Protein AF-T0YJE6-F1 (afdb_monomer)

Solvent-accessible surface area (backbone atoms only — not comparable to full-atom values): 9190 Å² total; per-residue (Å²): 141,79,88,79,73,77,83,80,77,50,71,66,57,52,53,40,33,78,71,70,39,91,59,40,66,59,56,50,54,49,51,52,56,49,45,72,75,40,76,58,50,69,58,50,51,54,51,50,56,50,51,56,50,51,50,51,46,49,50,37,31,74,70,68,75,38,64,67,67,56,52,51,52,54,53,50,36,48,52,50,22,53,49,34,47,60,76,59,80,58,88,83,74,76,80,50,72,64,56,36,70,64,53,69,37,72,61,41,56,50,49,53,52,50,44,48,51,53,25,57,51,41,45,50,43,30,71,78,69,66,42,69,61,67,60,36,52,52,33,47,52,51,39,52,48,54,52,44,57,47,21,51,49,49,32,51,52,39,65,77,70,108

Structure (mmCIF, N/CA/C/O backbone):
data_AF-T0YJE6-F1
#
_entry.id   AF-T0YJE6-F1
#
loop_
_atom_site.group_PDB
_atom_site.id
_atom_site.type_symbol
_atom_site.label_atom_id
_atom_site.label_alt_id
_atom_site.label_comp_id
_atom_site.label_asym_id
_atom_site.label_entity_id
_atom_site.label_seq_id
_atom_site.pdbx_PDB_ins_code
_atom_site.Cartn_x
_atom_site.Cartn_y
_atom_site.Cartn_z
_atom_site.occupancy
_atom_site.B_iso_or_equiv
_atom_site.auth_seq_id
_atom_site.auth_comp_id
_atom_site.auth_asym_id
_atom_site.auth_atom_id
_atom_site.pdbx_PDB_model_num
ATOM 1 N N . GLU A 1 1 ? 36.852 -16.907 17.527 1.00 34.94 1 GLU A N 1
ATOM 2 C CA . GLU A 1 1 ? 36.392 -15.507 17.660 1.00 34.94 1 GLU A CA 1
ATOM 3 C C . GLU A 1 1 ? 36.261 -14.865 16.283 1.00 34.94 1 GLU A C 1
ATOM 5 O O . GLU A 1 1 ? 37.261 -14.604 15.630 1.00 34.94 1 GLU A O 1
ATOM 10 N N . GLY A 1 2 ? 35.036 -14.691 15.783 1.00 38.62 2 GLY A N 1
ATOM 11 C CA . GLY A 1 2 ? 34.778 -14.052 14.488 1.00 38.62 2 GLY A CA 1
ATOM 12 C C . GLY A 1 2 ? 34.107 -12.705 14.709 1.00 38.62 2 GLY A C 1
ATOM 13 O O . GLY A 1 2 ? 32.955 -12.665 15.130 1.00 38.62 2 GLY A O 1
ATOM 14 N N . GLN A 1 3 ? 34.832 -11.613 14.467 1.00 34.16 3 GLN A N 1
ATOM 15 C CA . GLN A 1 3 ? 34.379 -10.236 14.680 1.00 34.16 3 GLN A CA 1
ATOM 16 C C . GLN A 1 3 ? 33.056 -9.944 13.945 1.00 34.16 3 GLN A C 1
ATOM 18 O O . GLN A 1 3 ? 33.027 -9.628 12.754 1.00 34.16 3 GLN A O 1
ATOM 23 N N . HIS A 1 4 ? 31.949 -10.000 14.688 1.00 39.56 4 HIS A N 1
ATOM 24 C CA . HIS A 1 4 ? 30.649 -9.447 14.318 1.00 39.56 4 HIS A CA 1
ATOM 25 C C . HIS A 1 4 ? 30.706 -7.914 14.386 1.00 39.56 4 HIS A C 1
ATOM 27 O O . HIS A 1 4 ? 30.152 -7.274 15.278 1.00 39.56 4 HIS A O 1
ATOM 33 N N . GLY A 1 5 ? 31.396 -7.300 13.426 1.00 39.38 5 GLY A N 1
ATOM 34 C CA . GLY A 1 5 ? 31.315 -5.861 13.207 1.00 39.38 5 GLY A CA 1
ATOM 35 C C . GLY A 1 5 ? 29.933 -5.508 12.668 1.00 39.38 5 GLY A C 1
ATOM 36 O O . GLY A 1 5 ? 29.726 -5.510 11.456 1.00 39.38 5 GLY A O 1
ATOM 37 N N . SER A 1 6 ? 28.973 -5.243 13.558 1.00 44.31 6 SER A N 1
ATOM 38 C CA . SER A 1 6 ? 27.691 -4.640 13.190 1.00 44.31 6 SER A CA 1
ATOM 39 C C . SER A 1 6 ? 27.974 -3.311 12.485 1.00 44.31 6 SER A C 1
ATOM 41 O O . SER A 1 6 ? 28.403 -2.332 13.094 1.00 44.31 6 SER A O 1
ATOM 43 N N . ILE A 1 7 ? 27.818 -3.284 11.161 1.00 53.31 7 ILE A N 1
ATOM 44 C CA . ILE A 1 7 ? 27.987 -2.062 10.378 1.00 53.31 7 ILE A CA 1
ATOM 45 C C . ILE A 1 7 ? 26.775 -1.180 10.690 1.00 53.31 7 ILE A C 1
ATOM 47 O O . ILE A 1 7 ? 25.743 -1.265 10.028 1.00 53.31 7 ILE A O 1
ATOM 51 N N . LYS A 1 8 ? 26.878 -0.376 11.751 1.00 52.72 8 LYS A N 1
ATOM 52 C CA . LYS A 1 8 ? 25.865 0.609 12.132 1.00 52.72 8 LYS A CA 1
ATOM 53 C C . LYS A 1 8 ? 25.964 1.786 11.169 1.00 52.72 8 LYS A C 1
ATOM 55 O O . LYS A 1 8 ? 26.861 2.613 11.283 1.00 52.72 8 LYS A O 1
ATOM 60 N N . ILE A 1 9 ? 25.066 1.831 10.191 1.00 58.53 9 ILE A N 1
ATOM 61 C CA . ILE A 1 9 ? 24.882 3.010 9.343 1.00 58.53 9 ILE A CA 1
ATOM 62 C C . ILE A 1 9 ? 23.970 3.960 10.117 1.00 58.53 9 ILE A C 1
ATOM 64 O O . ILE A 1 9 ? 22.844 3.595 10.453 1.00 58.53 9 ILE A O 1
ATOM 68 N N . GLY A 1 10 ? 24.456 5.160 10.431 1.00 64.12 10 GLY A N 1
ATOM 69 C CA . GLY A 1 10 ? 23.641 6.174 11.098 1.00 64.12 10 GLY A CA 1
ATOM 70 C C . GLY A 1 10 ? 22.525 6.686 10.182 1.00 64.12 10 GLY A C 1
ATOM 71 O O . GLY A 1 10 ? 22.728 6.834 8.975 1.00 64.12 10 GLY A O 1
ATOM 72 N N . LEU A 1 11 ? 21.359 7.015 10.750 1.00 59.34 11 LEU A N 1
ATOM 73 C CA . LEU A 1 11 ? 20.206 7.558 10.012 1.00 59.34 11 LEU A CA 1
ATOM 74 C C . LEU A 1 11 ? 20.603 8.770 9.141 1.00 59.34 11 LEU A C 1
ATOM 76 O O . LEU A 1 11 ? 20.225 8.862 7.976 1.00 59.34 11 LEU A O 1
ATOM 80 N N . PHE A 1 12 ? 21.456 9.651 9.675 1.00 62.28 12 PHE A N 1
ATOM 81 C CA . PHE A 1 12 ? 22.002 10.813 8.966 1.00 62.28 12 PHE A CA 1
ATOM 82 C C . PHE A 1 12 ? 22.901 10.446 7.775 1.00 62.28 12 PHE A C 1
ATOM 84 O O . PHE A 1 12 ? 22.835 11.100 6.734 1.00 62.28 12 PHE A O 1
ATOM 91 N N . GLU A 1 13 ? 23.712 9.389 7.878 1.00 61.22 13 GLU A N 1
ATOM 92 C CA . GLU A 1 13 ? 24.534 8.912 6.757 1.00 61.22 13 GLU A CA 1
ATOM 93 C C . GLU A 1 13 ? 23.669 8.312 5.641 1.00 61.22 13 GLU A C 1
ATOM 95 O O . GLU A 1 13 ? 23.967 8.505 4.460 1.00 61.22 13 GLU A O 1
ATOM 100 N N . TYR A 1 14 ? 22.572 7.639 6.002 1.00 58.78 14 TYR A N 1
ATOM 101 C CA . TYR A 1 14 ? 21.601 7.108 5.046 1.00 58.78 14 TYR A CA 1
ATOM 102 C C . TYR A 1 14 ? 20.811 8.223 4.341 1.00 58.78 14 TYR A C 1
ATOM 104 O O . TYR A 1 14 ? 20.649 8.194 3.121 1.00 58.78 14 TYR A O 1
ATOM 112 N N . ILE A 1 15 ? 20.397 9.263 5.070 1.00 63.59 15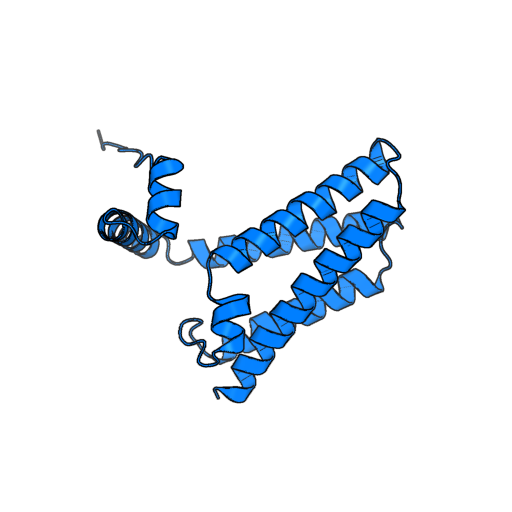 ILE A N 1
ATOM 113 C CA . ILE A 1 15 ? 19.736 10.447 4.494 1.00 63.59 15 ILE A CA 1
ATOM 114 C C . ILE A 1 15 ? 20.689 11.197 3.546 1.00 63.59 15 ILE A C 1
ATOM 116 O O . ILE A 1 15 ? 20.297 11.564 2.437 1.00 63.59 15 ILE A O 1
ATOM 120 N N . ASN A 1 16 ? 21.961 11.371 3.923 1.00 61.69 16 ASN A N 1
ATOM 121 C CA . ASN A 1 16 ? 22.974 11.988 3.057 1.00 61.69 16 ASN A CA 1
ATOM 122 C C . ASN A 1 16 ? 23.290 11.149 1.809 1.00 61.69 16 ASN A C 1
ATOM 124 O O . ASN A 1 16 ? 23.616 11.700 0.755 1.00 61.69 16 ASN A O 1
ATOM 128 N N . TYR A 1 17 ? 23.163 9.825 1.899 1.00 60.00 17 TYR A N 1
ATOM 129 C CA . TYR A 1 17 ? 23.228 8.937 0.743 1.00 60.00 17 TYR A CA 1
ATOM 130 C C . TYR A 1 17 ? 22.048 9.128 -0.212 1.00 60.00 17 TYR A C 1
ATOM 132 O O . TYR A 1 17 ? 22.265 9.259 -1.417 1.00 60.00 17 TYR A O 1
ATOM 140 N N . LEU A 1 18 ? 20.821 9.204 0.311 1.00 55.94 18 LEU A N 1
ATOM 141 C CA . LEU A 1 18 ? 19.622 9.451 -0.495 1.00 55.94 18 LEU A CA 1
ATOM 142 C C . LEU A 1 18 ? 19.676 10.799 -1.233 1.00 55.94 18 LEU A C 1
ATOM 144 O O . LEU A 1 18 ? 19.130 10.907 -2.328 1.00 55.94 18 LEU A O 1
ATOM 148 N N . LYS A 1 19 ? 20.378 11.795 -0.674 1.00 60.59 19 LYS A N 1
ATOM 149 C 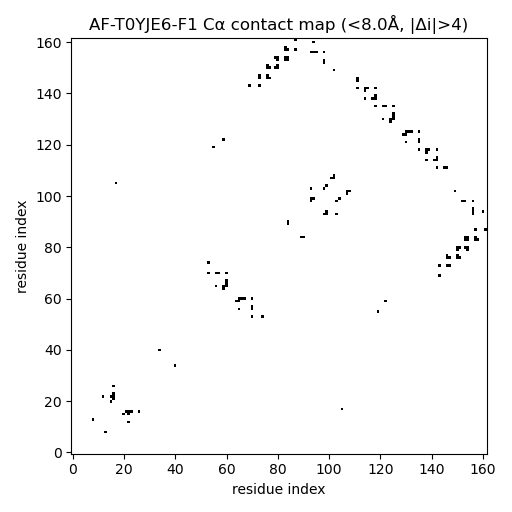CA . LYS A 1 19 ? 20.617 13.114 -1.287 1.00 60.59 19 LYS A CA 1
ATOM 150 C C . LYS A 1 19 ? 21.802 13.170 -2.270 1.00 60.59 19 LYS A C 1
ATOM 152 O O . LYS A 1 19 ? 22.091 14.238 -2.796 1.00 60.59 19 LYS A O 1
ATOM 157 N N . GLY A 1 20 ? 22.493 12.056 -2.534 1.00 54.09 20 GLY A N 1
ATOM 158 C CA . GLY A 1 20 ? 23.581 11.997 -3.525 1.00 54.09 20 GLY A CA 1
ATOM 159 C C . GLY A 1 20 ? 24.967 12.441 -3.029 1.00 54.09 20 GLY A C 1
ATOM 160 O O . GLY A 1 20 ? 25.845 12.720 -3.841 1.00 54.09 20 GLY A O 1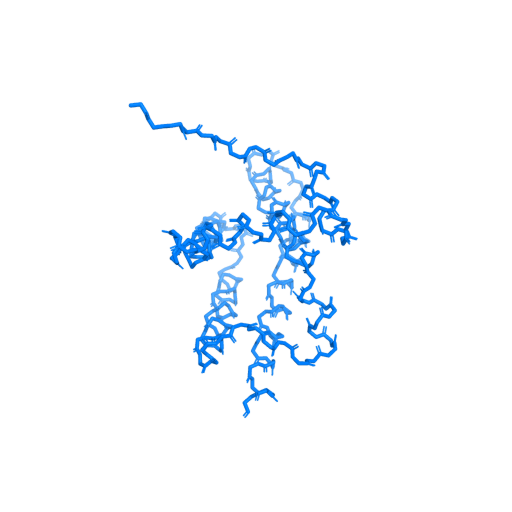
ATOM 161 N N . GLY A 1 21 ? 25.201 12.494 -1.712 1.00 55.88 21 GLY A N 1
ATOM 162 C CA . GLY A 1 21 ? 26.489 12.900 -1.131 1.00 55.88 21 GLY A CA 1
ATOM 163 C C . GLY A 1 21 ? 27.633 11.873 -1.272 1.00 55.88 21 GLY A C 1
ATOM 164 O O . GLY A 1 21 ? 27.427 10.696 -1.585 1.00 55.88 21 GLY A O 1
ATOM 165 N N . LYS A 1 22 ? 28.871 12.303 -0.963 1.00 51.22 22 LYS A N 1
ATOM 166 C CA . LYS A 1 22 ? 30.130 11.516 -1.060 1.00 51.22 22 LYS A CA 1
ATOM 167 C C . LYS A 1 22 ? 30.124 10.155 -0.318 1.00 51.22 22 LYS A C 1
ATOM 169 O O . LYS A 1 22 ? 30.911 9.281 -0.682 1.00 51.22 22 LYS A O 1
ATOM 174 N N . SER A 1 23 ? 29.211 9.912 0.634 1.00 51.53 23 SER A N 1
ATOM 175 C CA . SER A 1 23 ? 29.018 8.606 1.314 1.00 51.53 23 SER A CA 1
ATOM 176 C C . SER A 1 23 ? 28.419 7.496 0.432 1.00 51.53 23 SER A C 1
ATOM 178 O O . SER A 1 23 ? 28.400 6.327 0.827 1.00 51.53 23 SER A O 1
ATOM 180 N N . SER A 1 24 ? 27.989 7.822 -0.792 1.00 54.06 24 SER A N 1
ATOM 181 C CA . SER A 1 24 ? 27.340 6.893 -1.725 1.00 54.06 24 SER A CA 1
ATOM 182 C C . SER A 1 24 ? 28.164 5.657 -2.093 1.00 54.06 24 SER A C 1
ATOM 184 O O . SER A 1 24 ? 27.633 4.546 -2.136 1.00 54.06 24 SER A O 1
ATOM 186 N N . LYS A 1 25 ? 29.489 5.789 -2.236 1.00 56.62 25 LYS A N 1
ATOM 187 C CA . LYS A 1 25 ? 30.354 4.651 -2.596 1.00 56.62 25 LYS A CA 1
ATOM 188 C C . LYS A 1 25 ? 30.495 3.615 -1.470 1.00 56.62 25 LYS A C 1
ATOM 190 O O . LYS A 1 25 ? 30.639 2.425 -1.753 1.00 56.62 25 LYS A O 1
ATOM 195 N N . LYS A 1 26 ? 30.442 4.042 -0.200 1.00 61.50 26 LYS A N 1
ATOM 196 C CA . LYS A 1 26 ? 30.602 3.161 0.974 1.00 61.50 26 LYS A CA 1
ATOM 197 C C . LYS A 1 26 ? 29.336 2.330 1.202 1.00 61.50 26 LYS A C 1
ATOM 199 O O . LYS A 1 26 ? 29.420 1.109 1.311 1.00 61.50 26 LYS A O 1
ATOM 204 N N . ILE A 1 27 ? 28.169 2.975 1.149 1.00 61.62 27 ILE A N 1
ATOM 205 C CA . ILE A 1 27 ? 26.857 2.319 1.279 1.00 61.62 27 ILE A CA 1
ATOM 206 C C . ILE A 1 27 ? 26.572 1.407 0.076 1.00 61.62 27 ILE A C 1
ATOM 208 O O . ILE A 1 27 ? 26.094 0.290 0.264 1.00 61.62 27 ILE A O 1
ATOM 212 N N . ALA A 1 28 ? 26.970 1.795 -1.142 1.00 62.06 28 ALA A N 1
ATOM 213 C CA . ALA A 1 28 ? 26.864 0.929 -2.319 1.00 62.06 28 ALA A CA 1
ATOM 214 C C . ALA A 1 28 ? 27.719 -0.351 -2.204 1.00 62.06 28 ALA A C 1
ATOM 216 O O . ALA A 1 28 ? 27.239 -1.439 -2.526 1.00 62.06 28 ALA A O 1
ATOM 217 N N . LYS A 1 29 ? 28.960 -0.256 -1.692 1.00 66.88 29 LYS A N 1
ATOM 218 C CA . LYS A 1 29 ? 29.819 -1.431 -1.431 1.00 66.88 29 LYS A CA 1
ATOM 219 C C . LYS A 1 29 ? 29.263 -2.344 -0.336 1.00 66.88 29 LYS A C 1
ATOM 221 O O . LYS A 1 29 ? 29.422 -3.559 -0.422 1.00 66.88 29 LYS A O 1
ATOM 226 N N . ILE A 1 30 ? 28.625 -1.786 0.692 1.00 66.81 30 ILE A N 1
ATOM 227 C CA . ILE A 1 30 ? 27.974 -2.579 1.745 1.00 66.81 30 ILE A CA 1
ATOM 228 C C . ILE A 1 30 ? 26.745 -3.292 1.173 1.00 66.81 30 ILE A C 1
ATOM 230 O O . ILE A 1 30 ? 26.620 -4.504 1.325 1.00 66.81 30 ILE A O 1
ATOM 234 N N . LYS A 1 31 ? 25.891 -2.576 0.431 1.00 63.00 31 LYS A N 1
ATOM 235 C CA . LYS A 1 31 ? 24.697 -3.144 -0.208 1.00 63.00 31 LYS A CA 1
ATOM 236 C C . LYS A 1 31 ? 25.052 -4.269 -1.186 1.00 63.00 31 LYS A C 1
ATOM 238 O O . LYS A 1 31 ? 24.378 -5.294 -1.190 1.00 63.00 31 LYS A O 1
ATOM 243 N N . SER A 1 32 ? 26.139 -4.135 -1.954 1.00 64.06 32 SER A N 1
ATOM 244 C CA . SER A 1 32 ? 26.601 -5.200 -2.856 1.00 64.06 32 SER A CA 1
ATOM 245 C C . SER A 1 32 ? 27.172 -6.413 -2.112 1.00 64.06 32 SER A C 1
ATOM 247 O O . SER A 1 32 ? 26.901 -7.547 -2.504 1.00 64.06 32 SER A O 1
ATOM 249 N N . LYS A 1 33 ? 27.901 -6.208 -1.004 1.00 67.12 33 LYS A N 1
ATOM 250 C CA . LYS A 1 33 ? 28.364 -7.305 -0.134 1.00 67.12 33 LYS A CA 1
ATOM 251 C C . LYS A 1 33 ? 27.200 -8.062 0.512 1.00 67.12 33 LYS A C 1
ATOM 253 O O . LYS A 1 33 ? 27.241 -9.288 0.559 1.00 67.12 33 LYS A O 1
ATOM 258 N N . VAL A 1 34 ? 26.166 -7.356 0.972 1.00 63.72 34 VAL A N 1
ATOM 259 C CA . VAL A 1 34 ? 24.955 -7.964 1.552 1.00 63.72 34 VAL A CA 1
ATOM 260 C C . VAL A 1 34 ? 24.151 -8.703 0.482 1.00 63.72 34 VAL A C 1
ATOM 262 O O . VAL A 1 34 ? 23.804 -9.862 0.679 1.00 63.72 34 VAL A O 1
ATOM 265 N N . SER A 1 35 ? 23.947 -8.091 -0.688 1.00 61.44 35 SER A N 1
ATOM 266 C CA . SER A 1 35 ? 23.227 -8.714 -1.807 1.00 61.44 35 SER A CA 1
ATOM 267 C C . SER A 1 35 ? 23.887 -10.003 -2.307 1.00 61.44 35 SER A C 1
ATOM 269 O O . SER A 1 35 ? 23.179 -10.897 -2.756 1.00 61.44 35 SER A O 1
ATOM 271 N N . LYS A 1 36 ? 25.221 -10.123 -2.218 1.00 65.75 36 LYS A N 1
ATOM 272 C CA . LYS A 1 36 ? 25.940 -11.366 -2.545 1.00 65.75 36 LYS A CA 1
ATOM 273 C C . LYS A 1 36 ? 25.759 -12.468 -1.498 1.00 65.75 36 LYS A C 1
ATOM 275 O O . LYS A 1 36 ? 25.831 -13.637 -1.852 1.00 65.75 36 LYS A O 1
ATOM 280 N N . ARG A 1 37 ? 25.552 -12.114 -0.225 1.00 69.88 37 ARG A N 1
ATOM 281 C CA . ARG A 1 37 ? 25.339 -13.085 0.865 1.00 69.88 37 ARG A CA 1
ATOM 282 C C . ARG A 1 37 ? 23.882 -13.531 0.990 1.00 69.88 37 ARG A C 1
ATOM 284 O O . ARG A 1 37 ? 23.642 -14.657 1.397 1.00 69.88 37 ARG A O 1
ATOM 291 N N . ALA A 1 38 ? 22.932 -12.667 0.641 1.00 62.69 38 ALA A N 1
ATOM 292 C CA . ALA A 1 38 ? 21.500 -12.933 0.747 1.00 62.69 38 ALA A CA 1
ATOM 293 C C . ALA A 1 38 ? 20.779 -12.570 -0.567 1.00 62.69 38 ALA A C 1
ATOM 295 O O . ALA A 1 38 ? 20.113 -11.534 -0.637 1.00 62.69 38 ALA A O 1
ATOM 296 N N . PRO A 1 39 ? 20.890 -13.405 -1.619 1.00 65.62 39 PRO A N 1
ATOM 297 C CA . PRO A 1 39 ? 20.275 -13.129 -2.921 1.00 65.62 39 PRO A CA 1
ATOM 298 C C . PRO A 1 39 ? 18.739 -13.099 -2.858 1.00 65.62 39 PRO A C 1
ATOM 300 O O . PRO A 1 39 ? 18.099 -12.399 -3.639 1.00 65.62 39 PRO A O 1
ATOM 303 N N . TRP A 1 40 ? 18.147 -13.816 -1.899 1.00 71.69 40 TRP A N 1
ATOM 304 C CA . TRP A 1 40 ? 16.698 -13.895 -1.697 1.00 71.69 40 TRP A CA 1
ATOM 305 C C . TRP A 1 40 ? 16.134 -12.798 -0.791 1.00 71.69 40 TRP A C 1
ATOM 307 O O . TRP A 1 40 ? 14.924 -12.588 -0.794 1.00 71.69 40 TRP A O 1
ATOM 317 N N . GLY A 1 41 ? 16.986 -12.064 -0.065 1.00 72.00 41 GLY A N 1
ATOM 318 C CA . GLY A 1 41 ? 16.558 -11.056 0.913 1.00 72.00 41 GLY A CA 1
ATOM 319 C C . GLY A 1 41 ? 15.571 -10.031 0.341 1.00 72.00 41 GLY A C 1
ATOM 320 O O . GLY A 1 41 ? 14.478 -9.900 0.879 1.00 72.00 41 GLY A O 1
ATOM 321 N N . PRO A 1 42 ? 15.875 -9.373 -0.796 1.00 69.50 42 PRO A N 1
ATOM 322 C CA . PRO A 1 42 ? 14.958 -8.405 -1.400 1.00 69.50 42 PRO A CA 1
ATOM 323 C C . PRO A 1 42 ? 13.624 -9.001 -1.875 1.00 69.50 42 PRO A C 1
ATOM 325 O O . PRO A 1 42 ? 12.621 -8.301 -1.898 1.00 69.50 42 PRO A O 1
ATOM 328 N N . ARG A 1 43 ? 13.595 -10.281 -2.274 1.00 71.44 43 ARG A N 1
ATOM 329 C CA . ARG A 1 43 ? 12.354 -10.955 -2.698 1.00 71.44 43 ARG A CA 1
ATOM 330 C C . ARG A 1 43 ? 11.481 -11.310 -1.495 1.00 71.44 43 ARG A C 1
ATOM 332 O O . ARG A 1 43 ? 10.268 -11.156 -1.563 1.00 71.44 43 ARG A O 1
ATOM 339 N N . MET A 1 44 ? 12.104 -11.751 -0.402 1.00 78.56 44 MET A N 1
ATOM 340 C CA . MET A 1 44 ? 11.410 -12.037 0.855 1.00 78.56 44 MET A CA 1
ATOM 341 C C . MET A 1 44 ? 10.849 -10.772 1.509 1.00 78.56 44 MET A C 1
ATOM 343 O O . MET A 1 44 ? 9.746 -10.826 2.032 1.00 78.56 44 MET A O 1
ATOM 347 N N . ASP A 1 45 ? 11.568 -9.650 1.436 1.00 80.75 45 ASP A N 1
ATOM 348 C CA . ASP A 1 45 ? 11.114 -8.338 1.924 1.00 80.75 45 ASP A CA 1
ATOM 349 C C . ASP A 1 45 ? 9.806 -7.915 1.238 1.00 80.75 45 ASP A C 1
ATOM 351 O O . ASP A 1 45 ? 8.798 -7.672 1.893 1.00 80.75 45 ASP A O 1
ATOM 355 N N . VAL A 1 46 ? 9.773 -7.982 -0.099 1.00 79.19 46 VAL A N 1
ATOM 356 C CA . VAL A 1 46 ? 8.558 -7.701 -0.880 1.00 79.19 46 VAL A CA 1
ATOM 357 C C . VAL A 1 46 ? 7.433 -8.683 -0.539 1.00 79.19 46 VAL A C 1
ATOM 359 O O . VAL A 1 46 ? 6.299 -8.261 -0.338 1.00 79.19 46 VAL A O 1
ATOM 362 N N . GLY A 1 47 ? 7.723 -9.984 -0.446 1.00 83.06 47 GLY A N 1
ATOM 363 C CA . GLY A 1 47 ? 6.716 -10.990 -0.090 1.00 83.06 47 GLY A CA 1
ATOM 364 C C . GLY A 1 47 ? 6.124 -10.780 1.307 1.00 83.06 47 GLY A C 1
ATOM 365 O O . GLY A 1 47 ? 4.910 -10.877 1.483 1.00 83.06 47 GLY A O 1
ATOM 366 N N . GLY A 1 48 ? 6.965 -10.436 2.284 1.00 85.69 48 GLY A N 1
ATOM 367 C CA . GLY A 1 48 ? 6.548 -10.090 3.642 1.00 85.69 48 GLY A CA 1
ATOM 368 C C . GLY A 1 48 ? 5.678 -8.835 3.672 1.00 85.69 48 GLY A C 1
ATOM 369 O O . GLY A 1 48 ? 4.600 -8.858 4.265 1.00 85.69 48 GLY A O 1
ATOM 370 N N . ASP A 1 49 ? 6.082 -7.782 2.957 1.00 86.75 49 ASP A N 1
ATOM 371 C CA . ASP A 1 49 ? 5.302 -6.547 2.824 1.00 86.75 49 ASP A CA 1
ATOM 372 C C . ASP A 1 49 ? 3.903 -6.805 2.242 1.00 86.75 49 ASP A C 1
ATOM 374 O O . ASP A 1 49 ? 2.917 -6.239 2.724 1.00 86.75 49 ASP A O 1
ATOM 378 N N . ARG A 1 50 ? 3.796 -7.682 1.230 1.00 88.50 50 ARG A N 1
ATOM 379 C CA . ARG A 1 50 ? 2.508 -8.101 0.648 1.00 88.50 50 ARG A CA 1
ATOM 380 C C . ARG A 1 50 ? 1.665 -8.890 1.646 1.00 88.50 50 ARG A C 1
ATOM 382 O O . ARG A 1 50 ? 0.471 -8.631 1.763 1.00 88.50 50 ARG A O 1
ATOM 389 N N . ALA A 1 51 ? 2.271 -9.829 2.371 1.00 92.12 51 ALA A N 1
ATOM 390 C CA . ALA A 1 51 ? 1.566 -10.669 3.336 1.00 92.12 51 ALA A CA 1
ATOM 391 C C . ALA A 1 51 ? 0.969 -9.842 4.484 1.00 92.12 51 ALA A C 1
ATOM 393 O O . ALA A 1 51 ? -0.208 -10.000 4.813 1.00 92.12 51 ALA A O 1
ATOM 394 N N . VAL A 1 52 ? 1.753 -8.921 5.056 1.00 93.19 52 VAL A N 1
ATOM 395 C CA . VAL A 1 52 ? 1.282 -8.011 6.112 1.00 93.19 52 VAL A CA 1
ATOM 396 C C . VAL A 1 52 ? 0.151 -7.128 5.591 1.00 93.19 52 VAL A C 1
ATOM 398 O O . VAL A 1 52 ? -0.882 -6.992 6.242 1.00 93.19 52 VAL A O 1
ATOM 401 N N . GLU A 1 53 ? 0.308 -6.570 4.391 1.00 93.94 53 GLU A N 1
ATOM 402 C CA . GLU A 1 53 ? -0.714 -5.734 3.768 1.00 93.94 53 GLU A CA 1
ATOM 403 C C . GLU A 1 53 ? -2.031 -6.489 3.532 1.00 93.94 53 GLU A C 1
ATOM 405 O O . GLU A 1 53 ? -3.089 -6.002 3.927 1.00 93.94 53 GLU A O 1
ATOM 410 N N . TYR A 1 54 ? -1.991 -7.686 2.942 1.00 94.88 54 TYR A N 1
ATOM 411 C CA . TYR A 1 54 ? -3.194 -8.493 2.719 1.00 94.88 54 TYR A CA 1
ATOM 412 C C . TYR A 1 54 ? -3.854 -8.930 4.020 1.00 94.88 54 TYR A C 1
ATOM 414 O O . TYR A 1 54 ? -5.080 -8.929 4.101 1.00 94.88 54 TYR A O 1
ATOM 422 N N . THR A 1 55 ? -3.061 -9.239 5.046 1.00 95.88 55 THR A N 1
ATOM 423 C CA . THR A 1 55 ? -3.587 -9.572 6.374 1.00 95.88 55 THR A CA 1
ATOM 424 C C . THR A 1 55 ? -4.377 -8.400 6.952 1.00 95.88 55 THR A C 1
ATOM 426 O O . THR A 1 55 ? -5.488 -8.593 7.439 1.00 95.88 55 THR A O 1
ATOM 429 N N . LEU A 1 56 ? -3.851 -7.176 6.846 1.00 95.75 56 LEU A N 1
ATOM 430 C CA . LEU A 1 56 ? -4.538 -5.974 7.324 1.00 95.75 56 LEU A CA 1
ATOM 431 C C . LEU A 1 56 ? -5.806 -5.682 6.515 1.00 95.75 56 LEU A C 1
ATOM 433 O O . LEU A 1 56 ? -6.861 -5.462 7.107 1.00 95.75 56 LEU A O 1
ATOM 437 N N . TRP A 1 57 ? -5.747 -5.740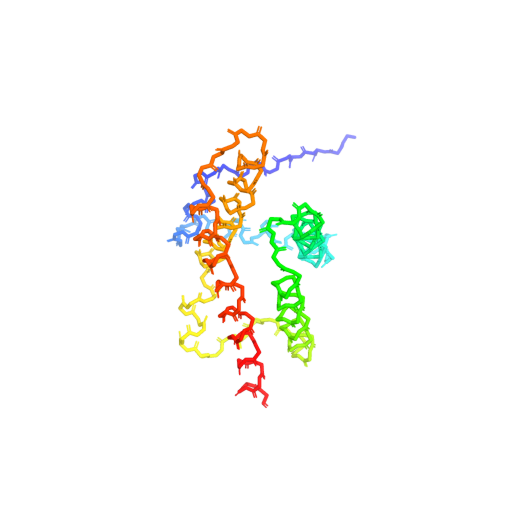 5.182 1.00 97.00 57 TRP A N 1
ATOM 438 C CA . TRP A 1 57 ? -6.942 -5.585 4.345 1.00 97.00 57 TRP A CA 1
ATOM 439 C C . TRP A 1 57 ? -8.021 -6.618 4.681 1.00 97.00 57 TRP A C 1
ATOM 441 O O . TRP A 1 57 ? -9.189 -6.254 4.820 1.00 97.00 57 TRP A O 1
ATOM 451 N N . ALA A 1 58 ? -7.643 -7.887 4.847 1.00 96.69 58 ALA A N 1
ATOM 452 C CA . ALA A 1 58 ? -8.567 -8.962 5.190 1.00 96.69 58 ALA A CA 1
ATOM 453 C C . ALA A 1 58 ? -9.178 -8.751 6.581 1.00 96.69 58 ALA A C 1
ATOM 455 O O . ALA A 1 58 ? -10.391 -8.877 6.733 1.00 96.69 58 ALA A O 1
ATOM 456 N N . ALA A 1 59 ? -8.371 -8.351 7.568 1.00 96.81 59 ALA A N 1
ATOM 457 C CA . ALA A 1 59 ? -8.846 -8.038 8.912 1.00 96.81 59 ALA A CA 1
ATOM 458 C C . ALA A 1 59 ? -9.871 -6.894 8.896 1.00 96.81 59 ALA A C 1
ATOM 460 O O . ALA A 1 59 ? -10.969 -7.046 9.423 1.00 96.81 59 ALA A O 1
ATOM 461 N N . PHE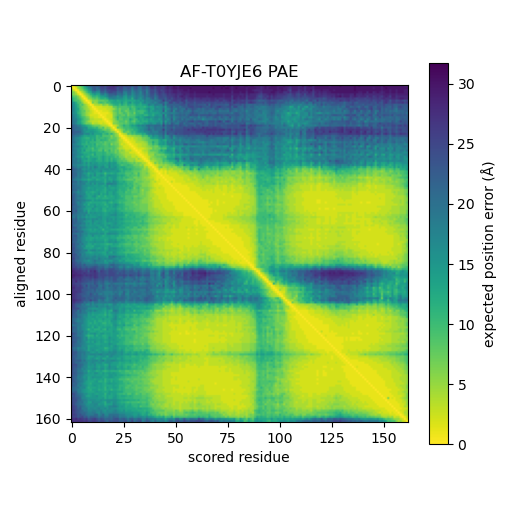 A 1 60 ? -9.573 -5.772 8.235 1.00 96.56 60 PHE A N 1
ATOM 462 C CA . PHE A 1 60 ? -10.509 -4.644 8.163 1.00 96.56 60 PHE A CA 1
ATOM 463 C C . PHE A 1 60 ? -11.746 -4.925 7.303 1.00 96.56 60 PHE A C 1
ATOM 465 O O . PHE A 1 60 ? -12.800 -4.335 7.540 1.00 96.56 60 PHE A O 1
ATOM 472 N N . THR A 1 61 ? -11.646 -5.847 6.344 1.00 96.69 61 THR A N 1
ATOM 473 C CA . THR A 1 61 ? -12.808 -6.347 5.597 1.00 96.69 61 THR A CA 1
ATOM 474 C C . THR A 1 61 ? -13.699 -7.214 6.485 1.00 96.69 61 THR A C 1
ATOM 476 O O . THR A 1 61 ? -14.908 -7.014 6.523 1.00 96.69 61 THR A O 1
ATOM 479 N N . PHE A 1 62 ? -13.109 -8.130 7.259 1.00 96.56 62 PHE A N 1
ATOM 480 C CA . PHE A 1 62 ? -13.828 -8.969 8.222 1.00 96.56 62 PHE A CA 1
ATOM 481 C C . PHE A 1 62 ? -14.527 -8.136 9.309 1.00 96.56 62 PHE A C 1
ATOM 483 O O . PHE A 1 62 ? -15.655 -8.428 9.700 1.00 96.56 62 PHE A O 1
ATOM 490 N N . LEU A 1 63 ? -13.893 -7.046 9.746 1.00 95.56 63 LEU A N 1
ATOM 491 C CA . LEU A 1 63 ? -14.471 -6.075 10.679 1.00 95.56 63 LEU A CA 1
ATOM 492 C C . LEU A 1 63 ? -15.520 -5.146 10.041 1.00 95.56 63 LEU A C 1
ATOM 494 O O . LEU A 1 63 ? -16.006 -4.243 10.714 1.00 95.56 63 LEU A O 1
ATOM 498 N N . HIS A 1 64 ? -15.870 -5.343 8.765 1.00 93.75 64 HIS A N 1
ATOM 499 C CA . HIS A 1 64 ? -16.827 -4.522 8.011 1.00 93.75 64 HIS A CA 1
ATOM 500 C C . HIS A 1 64 ? -16.460 -3.027 7.932 1.00 93.75 64 HIS A C 1
ATOM 502 O O . HIS A 1 64 ? -17.311 -2.189 7.644 1.00 93.75 64 HIS A O 1
ATOM 508 N N . ILE A 1 65 ? -15.185 -2.682 8.147 1.00 94.00 65 ILE A N 1
ATOM 509 C CA . ILE A 1 65 ? -14.675 -1.314 7.985 1.00 94.00 65 ILE A CA 1
ATOM 510 C C . ILE A 1 65 ? -14.408 -1.026 6.511 1.00 94.00 65 ILE A C 1
ATOM 512 O O . ILE A 1 65 ? -14.660 0.072 6.027 1.00 94.00 65 ILE A O 1
ATOM 516 N N . ILE A 1 66 ? -13.869 -2.009 5.793 1.00 95.06 66 ILE A N 1
ATOM 517 C CA . ILE A 1 66 ? -13.492 -1.860 4.390 1.00 95.06 66 ILE A CA 1
ATOM 518 C C . ILE A 1 66 ? -14.351 -2.801 3.546 1.00 95.06 66 ILE A C 1
ATOM 520 O O . ILE A 1 66 ? -14.434 -3.988 3.854 1.00 95.06 66 ILE A O 1
ATOM 524 N N . PRO A 1 67 ? -14.976 -2.320 2.461 1.00 95.00 67 PRO A N 1
ATOM 525 C CA . PRO A 1 67 ? -15.709 -3.192 1.554 1.00 95.00 67 PRO A CA 1
ATOM 526 C C . PRO A 1 67 ? -14.808 -4.231 0.873 1.00 95.00 67 PRO A C 1
ATOM 528 O O . PRO A 1 67 ? -13.693 -3.919 0.447 1.00 95.00 67 PRO A O 1
ATOM 531 N N . LEU A 1 68 ? -15.339 -5.438 0.654 1.00 94.94 68 LEU A N 1
ATOM 532 C CA . LEU A 1 68 ? -14.617 -6.551 0.020 1.00 94.94 68 LEU A CA 1
ATOM 533 C C . LEU A 1 68 ? -14.015 -6.194 -1.351 1.00 94.94 68 LEU A C 1
ATOM 535 O O . LEU A 1 68 ? -12.938 -6.672 -1.698 1.00 94.94 68 LEU A O 1
ATOM 539 N N . TYR A 1 69 ? -14.660 -5.334 -2.141 1.00 94.38 69 TYR A N 1
ATOM 540 C CA . TYR A 1 69 ? -14.124 -4.969 -3.456 1.00 94.38 69 TYR A CA 1
ATOM 541 C C . TYR A 1 69 ? -12.759 -4.266 -3.365 1.00 94.38 69 TYR A C 1
ATOM 543 O O . TYR A 1 69 ? -11.969 -4.361 -4.300 1.00 94.38 69 TYR A O 1
ATOM 551 N N . VAL A 1 70 ? -12.446 -3.597 -2.247 1.00 94.12 70 VAL A N 1
ATOM 552 C CA . VAL A 1 70 ? -11.171 -2.888 -2.078 1.00 94.12 70 VAL A CA 1
ATOM 553 C C . VAL A 1 70 ? -10.008 -3.875 -2.039 1.00 94.12 70 VAL A C 1
ATOM 555 O O . VAL A 1 70 ? -9.050 -3.712 -2.792 1.00 94.12 70 VAL A O 1
ATOM 558 N N . ILE A 1 71 ? -10.101 -4.933 -1.225 1.00 94.31 71 ILE A N 1
ATOM 559 C CA . ILE A 1 71 ? -9.051 -5.959 -1.163 1.00 94.31 71 ILE A CA 1
ATOM 560 C C . ILE A 1 71 ? -8.898 -6.684 -2.507 1.00 94.31 71 ILE A C 1
ATOM 562 O O . ILE A 1 71 ? -7.773 -6.952 -2.925 1.00 94.31 71 ILE A O 1
ATOM 566 N N . LEU A 1 72 ? -9.998 -6.927 -3.229 1.00 94.12 72 LEU A N 1
ATOM 567 C CA . LEU A 1 72 ? -9.949 -7.534 -4.563 1.00 94.12 72 LEU A CA 1
ATOM 568 C C . LEU A 1 72 ? -9.192 -6.655 -5.565 1.00 94.12 72 LEU A C 1
ATOM 570 O O . LEU A 1 72 ? -8.338 -7.163 -6.291 1.00 94.12 72 LEU A O 1
ATOM 574 N N . VAL A 1 73 ? -9.443 -5.340 -5.569 1.00 94.00 73 VAL A N 1
ATOM 575 C CA . VAL A 1 73 ? -8.703 -4.386 -6.411 1.00 94.00 73 VAL A CA 1
ATOM 576 C C . VAL A 1 73 ? -7.215 -4.396 -6.063 1.00 94.00 73 VAL A C 1
ATOM 578 O O . VAL A 1 73 ? -6.382 -4.488 -6.963 1.00 94.00 73 VAL A O 1
ATOM 581 N N . VAL A 1 74 ? -6.863 -4.358 -4.774 1.00 93.88 74 VAL A N 1
ATOM 582 C CA . VAL A 1 74 ? -5.456 -4.378 -4.340 1.00 93.88 74 VAL A CA 1
ATOM 583 C C . VAL A 1 74 ? -4.751 -5.666 -4.783 1.00 93.88 74 VAL A C 1
ATOM 585 O O . VAL A 1 74 ? -3.664 -5.598 -5.359 1.00 93.88 74 VAL A O 1
ATOM 588 N N . ILE A 1 75 ? -5.368 -6.834 -4.569 1.00 93.81 75 ILE A N 1
ATOM 589 C CA . ILE A 1 75 ? -4.807 -8.130 -4.985 1.00 93.81 75 ILE A CA 1
ATOM 590 C C . ILE A 1 75 ? -4.634 -8.181 -6.503 1.00 93.81 75 ILE A C 1
ATOM 592 O O . ILE A 1 75 ? -3.581 -8.607 -6.981 1.00 93.81 75 ILE A O 1
ATOM 596 N N . PHE A 1 76 ? -5.638 -7.733 -7.259 1.00 93.44 76 PHE A N 1
ATOM 597 C CA . PHE A 1 76 ? -5.593 -7.713 -8.718 1.00 93.44 76 PHE A CA 1
ATOM 598 C C . PHE A 1 76 ? -4.422 -6.862 -9.218 1.00 93.44 76 PHE A C 1
ATOM 600 O O . PHE A 1 76 ? -3.563 -7.353 -9.948 1.00 93.44 76 PHE A O 1
ATOM 607 N N . VAL A 1 77 ? -4.332 -5.610 -8.763 1.00 90.81 77 VAL A N 1
ATOM 608 C CA . VAL A 1 77 ? -3.278 -4.673 -9.173 1.00 90.81 77 VAL A CA 1
ATOM 609 C C . VAL A 1 77 ? -1.888 -5.221 -8.849 1.00 90.81 77 VAL A C 1
ATOM 611 O O . VAL A 1 77 ? -1.004 -5.184 -9.703 1.00 90.81 77 VAL A O 1
ATOM 614 N N . HIS A 1 78 ? -1.685 -5.757 -7.642 1.00 90.38 78 HIS A N 1
ATOM 615 C CA . HIS A 1 78 ? -0.401 -6.343 -7.258 1.00 90.38 78 HIS A CA 1
ATOM 616 C C . HIS A 1 78 ? -0.049 -7.572 -8.091 1.00 90.38 78 HIS A C 1
ATOM 618 O O . HIS A 1 78 ? 1.074 -7.667 -8.573 1.00 90.38 78 HIS A O 1
ATOM 624 N N . SER A 1 79 ? -1.004 -8.477 -8.310 1.00 89.12 79 SER A N 1
ATOM 625 C CA . SER A 1 79 ? -0.767 -9.706 -9.072 1.00 89.12 79 SER A CA 1
ATOM 626 C C . SER A 1 79 ? -0.372 -9.402 -10.517 1.00 89.12 79 SER A C 1
ATOM 628 O O . SER A 1 79 ? 0.579 -9.986 -11.033 1.00 89.12 79 SER A O 1
ATOM 630 N N . PHE A 1 80 ? -1.053 -8.448 -11.158 1.00 87.62 80 PHE A N 1
ATOM 631 C CA . PHE A 1 80 ? -0.711 -8.021 -12.514 1.00 87.62 80 PHE A CA 1
ATOM 632 C C . PHE A 1 80 ? 0.635 -7.299 -12.572 1.00 87.62 80 PHE A C 1
ATOM 634 O O . PHE A 1 80 ? 1.425 -7.576 -13.472 1.00 87.62 80 PHE A O 1
ATOM 641 N N . ALA A 1 81 ? 0.929 -6.412 -11.618 1.00 85.06 81 ALA A N 1
ATOM 642 C CA . ALA A 1 81 ? 2.216 -5.724 -11.559 1.00 85.06 81 ALA A CA 1
ATOM 643 C C . ALA A 1 81 ? 3.382 -6.704 -11.341 1.00 85.06 81 ALA A C 1
ATOM 645 O O . ALA A 1 81 ? 4.397 -6.632 -12.037 1.00 85.06 81 ALA A O 1
ATOM 646 N N . ASP A 1 82 ? 3.218 -7.672 -10.439 1.00 83.38 82 ASP A N 1
ATOM 647 C CA . ASP A 1 82 ? 4.234 -8.680 -10.143 1.00 83.38 82 ASP A CA 1
ATOM 648 C C . ASP A 1 82 ? 4.436 -9.631 -11.338 1.00 83.38 82 ASP A C 1
ATOM 650 O O . ASP A 1 82 ? 5.579 -9.911 -11.712 1.00 83.38 82 ASP A O 1
ATOM 654 N N . ALA A 1 83 ? 3.358 -10.058 -12.008 1.00 83.50 83 ALA A N 1
ATOM 655 C CA . ALA A 1 83 ? 3.435 -10.847 -13.241 1.00 83.50 83 ALA A CA 1
ATOM 656 C C . ALA A 1 83 ? 4.128 -10.074 -14.376 1.00 83.50 83 ALA A C 1
ATOM 658 O O . ALA A 1 83 ? 5.012 -10.606 -15.052 1.00 83.50 83 ALA A O 1
ATOM 659 N N . ALA A 1 84 ? 3.784 -8.796 -14.542 1.00 78.88 84 ALA A N 1
ATOM 660 C CA . ALA A 1 84 ? 4.390 -7.910 -15.526 1.00 78.88 84 ALA A CA 1
ATOM 661 C C . ALA A 1 84 ? 5.891 -7.691 -15.262 1.00 78.88 84 ALA A C 1
ATOM 663 O O . ALA A 1 84 ? 6.680 -7.624 -16.207 1.00 78.88 84 ALA A O 1
ATOM 664 N N . MET A 1 85 ? 6.313 -7.615 -13.997 1.00 72.88 85 MET A N 1
ATOM 665 C CA . MET A 1 85 ? 7.730 -7.563 -13.624 1.00 72.88 85 MET A CA 1
ATOM 666 C C . MET A 1 85 ? 8.445 -8.899 -13.856 1.00 72.88 85 MET A C 1
ATOM 668 O O . MET A 1 85 ? 9.581 -8.904 -14.338 1.00 72.88 85 MET A O 1
ATOM 672 N N . ALA A 1 86 ? 7.800 -10.024 -13.531 1.00 74.19 86 ALA A N 1
ATOM 673 C CA . ALA A 1 86 ? 8.358 -11.359 -13.729 1.00 74.19 86 ALA A CA 1
ATOM 674 C C . ALA A 1 86 ? 8.621 -11.648 -15.215 1.00 74.19 86 ALA A C 1
ATOM 676 O O . ALA A 1 86 ? 9.700 -12.135 -15.555 1.00 74.19 86 ALA A O 1
ATOM 677 N N . ALA A 1 87 ? 7.699 -11.253 -16.100 1.00 70.38 87 ALA A N 1
ATOM 678 C CA . ALA A 1 87 ? 7.840 -11.393 -17.549 1.00 70.38 87 ALA A CA 1
ATOM 679 C C . ALA A 1 87 ? 9.077 -10.670 -18.121 1.00 70.38 87 ALA A C 1
ATOM 681 O O . ALA A 1 87 ? 9.637 -11.103 -19.124 1.00 70.38 87 ALA A O 1
ATOM 682 N N . ARG A 1 88 ? 9.553 -9.594 -17.474 1.00 66.25 88 ARG A N 1
ATOM 683 C CA . ARG A 1 88 ? 10.710 -8.802 -17.938 1.00 66.25 88 ARG A CA 1
ATOM 684 C C . ARG A 1 88 ? 12.066 -9.310 -17.458 1.00 66.25 88 ARG A C 1
ATOM 686 O O . ARG A 1 88 ? 13.094 -8.792 -17.892 1.00 66.25 88 ARG A O 1
ATOM 693 N N . GLY A 1 89 ? 12.111 -10.259 -16.526 1.00 51.81 89 GLY A N 1
ATOM 694 C CA . GLY A 1 89 ? 13.356 -10.825 -15.992 1.00 51.81 89 GLY A CA 1
ATOM 695 C C . GLY A 1 89 ? 14.243 -9.867 -15.172 1.00 51.81 89 GLY A C 1
ATOM 696 O O . GLY A 1 89 ? 15.059 -10.346 -14.390 1.00 51.81 89 GLY A O 1
ATOM 697 N N . THR A 1 90 ? 14.090 -8.536 -15.272 1.00 51.75 90 THR A N 1
ATOM 698 C CA . THR A 1 90 ? 14.769 -7.535 -14.424 1.00 51.75 90 THR A CA 1
ATOM 699 C C . THR A 1 90 ? 13.991 -6.208 -14.303 1.00 51.75 90 THR A C 1
ATOM 701 O O . THR A 1 90 ? 13.543 -5.629 -15.286 1.00 51.75 90 THR A O 1
ATOM 704 N N . SER A 1 91 ? 13.906 -5.666 -13.078 1.00 47.75 91 SER A N 1
ATOM 705 C CA . SER A 1 91 ? 13.279 -4.367 -12.722 1.00 47.75 91 SER A CA 1
ATOM 706 C C . SER A 1 91 ? 14.092 -3.125 -13.170 1.00 47.75 91 SER A C 1
ATOM 708 O O . SER A 1 91 ? 13.706 -1.987 -12.909 1.00 47.75 91 SER A O 1
ATOM 710 N N . SER A 1 92 ? 15.249 -3.301 -13.820 1.00 45.47 92 SER A N 1
ATOM 711 C CA . SER A 1 92 ? 16.302 -2.273 -13.845 1.00 45.47 92 SER A CA 1
ATOM 712 C C . SER A 1 92 ? 16.163 -1.174 -14.904 1.00 45.47 92 SER A C 1
ATOM 714 O O . SER A 1 92 ? 16.887 -0.185 -14.808 1.00 45.47 92 SER A O 1
ATOM 716 N N . ASN A 1 93 ? 15.250 -1.277 -15.874 1.00 45.25 93 ASN A N 1
ATOM 717 C CA . ASN A 1 93 ? 15.113 -0.261 -16.925 1.00 45.25 93 ASN A CA 1
ATOM 718 C C . ASN A 1 93 ? 13.678 0.254 -17.067 1.00 45.25 93 ASN A C 1
ATOM 720 O O . ASN A 1 93 ? 12.961 -0.054 -18.020 1.00 45.25 93 ASN A O 1
ATOM 724 N N . ILE A 1 94 ? 13.295 1.101 -16.112 1.00 53.09 94 ILE A N 1
ATOM 725 C CA . ILE A 1 94 ? 12.206 2.070 -16.265 1.00 53.09 94 ILE A CA 1
ATOM 726 C C . ILE A 1 94 ? 12.672 3.129 -17.285 1.00 53.09 94 ILE A C 1
ATOM 728 O O . ILE A 1 94 ? 13.562 3.945 -16.995 1.00 53.09 94 ILE A O 1
ATOM 732 N N . LYS A 1 95 ? 12.138 3.057 -18.514 1.00 52.53 95 LYS A N 1
ATOM 733 C CA . LYS A 1 95 ? 12.546 3.895 -19.663 1.00 52.53 95 LYS A CA 1
ATOM 734 C C . LYS A 1 95 ? 11.769 5.218 -19.749 1.00 52.53 95 LYS A C 1
ATOM 736 O O . LYS A 1 95 ? 12.303 6.203 -20.254 1.00 52.53 95 LYS A O 1
ATOM 741 N N . THR A 1 96 ? 10.545 5.280 -19.232 1.00 57.78 96 THR A N 1
ATOM 742 C CA . THR A 1 96 ? 9.657 6.446 -19.353 1.00 57.78 96 THR A CA 1
ATOM 743 C C . THR A 1 96 ? 9.968 7.537 -18.324 1.00 57.78 96 THR A C 1
ATOM 745 O O . THR A 1 96 ? 10.078 7.269 -17.128 1.00 57.78 96 THR A O 1
ATOM 748 N N . ARG A 1 97 ? 10.075 8.807 -18.767 1.00 54.09 97 ARG A N 1
ATOM 749 C CA . ARG A 1 97 ? 10.288 9.978 -17.879 1.00 54.09 97 ARG A CA 1
ATOM 750 C C . ARG A 1 97 ? 9.232 10.063 -16.775 1.00 54.09 97 ARG A C 1
ATOM 752 O O . ARG A 1 97 ? 9.573 10.404 -15.647 1.00 54.09 97 ARG A O 1
ATOM 759 N N . PHE A 1 98 ? 7.984 9.723 -17.097 1.00 52.38 98 PHE A N 1
ATOM 760 C CA . PHE A 1 98 ? 6.868 9.773 -16.157 1.00 52.38 98 PHE A CA 1
ATOM 761 C C . PHE A 1 98 ? 7.016 8.726 -15.046 1.00 52.38 98 PHE A C 1
ATOM 763 O O . PHE A 1 98 ? 7.032 9.087 -13.873 1.00 52.38 98 PHE A O 1
ATOM 770 N N . GLY A 1 99 ? 7.267 7.455 -15.378 1.00 52.88 99 GLY A N 1
ATOM 771 C CA . GLY A 1 99 ? 7.483 6.438 -14.348 1.00 52.88 99 GLY A CA 1
ATOM 772 C C . GLY A 1 99 ? 8.821 6.569 -13.613 1.00 52.88 99 GLY A C 1
ATOM 773 O O . GLY A 1 99 ? 8.924 6.223 -12.440 1.00 52.88 99 GLY A O 1
ATOM 774 N N . ARG A 1 100 ? 9.836 7.207 -14.210 1.00 54.62 100 ARG A N 1
ATOM 775 C CA . ARG A 1 100 ? 11.066 7.570 -13.487 1.00 54.62 100 ARG A CA 1
ATOM 776 C C . ARG A 1 100 ? 10.811 8.610 -12.386 1.00 54.62 100 ARG A C 1
ATOM 778 O O . ARG A 1 100 ? 11.289 8.444 -11.267 1.00 54.62 100 ARG A O 1
ATOM 785 N N . ILE A 1 101 ? 10.043 9.657 -12.689 1.00 53.91 101 ILE A N 1
ATOM 786 C CA . ILE A 1 101 ? 9.727 10.739 -11.741 1.00 53.91 101 ILE A CA 1
ATOM 787 C C . ILE A 1 101 ? 8.747 10.253 -10.669 1.00 53.91 101 ILE A C 1
ATOM 789 O O . ILE A 1 101 ? 8.973 10.487 -9.481 1.00 53.91 101 ILE A O 1
ATOM 793 N N . VAL A 1 102 ? 7.704 9.527 -11.076 1.00 53.56 102 VAL A N 1
ATOM 794 C CA . VAL A 1 102 ? 6.658 9.060 -10.161 1.00 53.56 102 VAL A CA 1
ATOM 795 C C . VAL A 1 102 ? 7.093 7.815 -9.367 1.00 53.56 102 VAL A C 1
ATOM 797 O O . VAL A 1 102 ? 6.643 7.668 -8.237 1.00 53.56 102 VAL A O 1
ATOM 800 N N . TYR A 1 103 ? 8.005 6.957 -9.865 1.00 56.75 103 TYR A N 1
ATOM 801 C CA . TYR A 1 103 ? 8.295 5.640 -9.249 1.00 56.75 103 TYR A CA 1
ATOM 802 C C . TYR A 1 103 ? 9.762 5.264 -9.026 1.00 56.75 103 TYR A C 1
ATOM 804 O O . TYR A 1 103 ? 10.052 4.531 -8.075 1.00 56.75 103 TYR A O 1
ATOM 812 N N . SER A 1 104 ? 10.720 5.718 -9.844 1.00 52.94 104 SER A N 1
ATOM 813 C CA . SER A 1 104 ? 12.117 5.275 -9.664 1.00 52.94 104 SER A CA 1
ATOM 814 C C . SER A 1 104 ? 12.841 5.992 -8.524 1.00 52.94 104 SER A C 1
ATOM 816 O O . SER A 1 104 ? 13.965 5.619 -8.179 1.00 52.94 104 SER A O 1
ATOM 818 N N . SER A 1 105 ? 12.248 7.045 -7.963 1.00 58.19 105 SER A N 1
ATOM 819 C CA . SER A 1 105 ? 12.828 7.755 -6.834 1.00 58.19 105 SER A CA 1
ATOM 820 C C . SER A 1 105 ? 12.591 6.957 -5.548 1.00 58.19 105 SER A C 1
ATOM 822 O O . SER A 1 105 ? 11.483 6.505 -5.261 1.00 58.19 105 SER A O 1
ATOM 824 N N . ASN A 1 106 ? 13.631 6.806 -4.721 1.00 62.94 106 ASN A N 1
ATOM 825 C CA . ASN A 1 106 ? 13.493 6.253 -3.364 1.00 62.94 106 ASN A CA 1
ATOM 826 C C . ASN A 1 106 ? 12.414 6.999 -2.550 1.00 62.94 106 ASN A C 1
ATOM 828 O O . ASN A 1 106 ? 11.830 6.433 -1.630 1.00 62.94 106 ASN A O 1
ATOM 832 N N . LEU A 1 107 ? 12.132 8.250 -2.930 1.00 66.94 107 LEU A N 1
ATOM 833 C CA . LEU A 1 107 ? 11.097 9.097 -2.359 1.00 66.94 107 LEU A CA 1
ATOM 834 C C . LEU A 1 107 ? 9.682 8.546 -2.589 1.00 66.94 107 LEU A C 1
ATOM 836 O O . LEU A 1 107 ? 8.904 8.509 -1.645 1.00 66.94 107 LEU A O 1
ATOM 840 N N . SER A 1 108 ? 9.362 8.057 -3.791 1.00 67.94 108 SER A N 1
ATOM 841 C CA . SER A 1 108 ? 8.049 7.461 -4.087 1.00 67.94 108 SER A CA 1
ATOM 842 C C . SER A 1 108 ? 7.784 6.203 -3.255 1.00 67.94 108 SER A C 1
ATOM 844 O O . SER A 1 108 ? 6.705 6.021 -2.692 1.00 67.94 108 SER A O 1
ATOM 846 N N . ARG A 1 109 ? 8.813 5.364 -3.082 1.00 73.12 109 ARG A N 1
ATOM 847 C CA . ARG A 1 109 ? 8.728 4.165 -2.233 1.00 73.12 109 ARG A CA 1
ATOM 848 C C . ARG A 1 109 ? 8.532 4.526 -0.763 1.00 73.12 109 ARG A C 1
ATOM 850 O O . ARG A 1 109 ? 7.693 3.931 -0.097 1.00 73.12 109 ARG A O 1
ATOM 857 N N . ALA A 1 110 ? 9.274 5.521 -0.274 1.00 77.81 110 ALA A N 1
ATOM 858 C CA . ALA A 1 110 ? 9.110 6.024 1.085 1.00 77.81 110 ALA A CA 1
ATOM 859 C C . ALA A 1 110 ? 7.707 6.612 1.301 1.00 77.81 110 ALA A C 1
ATOM 861 O O . ALA A 1 110 ? 7.075 6.317 2.310 1.00 77.81 110 ALA A O 1
ATOM 862 N N . TRP A 1 111 ? 7.195 7.376 0.334 1.00 82.31 111 TRP A N 1
ATOM 863 C CA . TRP A 1 111 ? 5.859 7.967 0.381 1.00 82.31 111 TRP A CA 1
ATOM 864 C C . TRP A 1 111 ? 4.754 6.910 0.469 1.00 82.31 111 TRP A C 1
ATOM 866 O O . TRP A 1 111 ? 3.889 7.000 1.337 1.00 82.31 111 TRP A O 1
ATOM 876 N N . ALA A 1 112 ? 4.822 5.863 -0.358 1.00 83.19 112 ALA A N 1
ATOM 877 C CA . ALA A 1 112 ? 3.864 4.760 -0.309 1.00 83.19 112 ALA A CA 1
ATOM 878 C C . ALA A 1 112 ? 3.870 4.047 1.055 1.00 83.19 112 ALA A C 1
ATOM 880 O O . ALA A 1 112 ? 2.809 3.749 1.603 1.00 83.19 112 ALA A O 1
ATOM 881 N N . ASN A 1 113 ? 5.054 3.828 1.635 1.00 86.50 113 ASN A N 1
ATOM 882 C CA . ASN A 1 113 ? 5.177 3.210 2.955 1.00 86.50 113 ASN A CA 1
ATOM 883 C C . ASN A 1 113 ? 4.628 4.115 4.069 1.00 86.50 113 ASN A C 1
ATOM 885 O O . ASN A 1 113 ? 3.974 3.616 4.982 1.00 86.50 113 ASN A O 1
ATOM 889 N N . ILE A 1 114 ? 4.835 5.434 3.976 1.00 89.50 114 ILE A N 1
ATOM 890 C CA . ILE A 1 114 ? 4.272 6.409 4.922 1.00 89.50 114 ILE A CA 1
ATOM 891 C C . ILE A 1 114 ? 2.744 6.400 4.855 1.00 89.50 114 ILE A C 1
ATOM 893 O O . ILE A 1 114 ? 2.101 6.267 5.892 1.00 89.50 114 ILE A O 1
ATOM 897 N N . ILE A 1 115 ? 2.153 6.489 3.657 1.00 91.56 115 ILE A N 1
ATOM 898 C CA . ILE A 1 115 ? 0.690 6.451 3.499 1.00 91.56 115 ILE A CA 1
ATOM 899 C C . ILE A 1 115 ? 0.128 5.135 4.033 1.00 91.56 115 ILE A C 1
ATOM 901 O O . ILE A 1 115 ? -0.881 5.149 4.728 1.00 91.56 115 ILE A O 1
ATOM 905 N N . LYS A 1 116 ? 0.785 4.004 3.760 1.00 92.31 116 LYS A N 1
ATOM 906 C CA . LYS A 1 116 ? 0.380 2.691 4.277 1.00 92.31 116 LYS A CA 1
ATOM 907 C C . LYS A 1 116 ? 0.391 2.648 5.802 1.00 92.31 116 LYS A C 1
ATOM 909 O O . LYS A 1 116 ? -0.591 2.223 6.407 1.00 92.31 116 LYS A O 1
ATOM 914 N N . PHE A 1 117 ? 1.478 3.112 6.412 1.00 93.38 117 PHE A N 1
ATOM 915 C CA . PHE A 1 117 ? 1.608 3.170 7.863 1.00 93.38 117 PHE A CA 1
ATOM 916 C C . PHE A 1 117 ? 0.531 4.062 8.489 1.00 93.38 117 PHE A C 1
ATOM 918 O O . PHE A 1 117 ? -0.146 3.640 9.424 1.00 93.38 117 PHE A O 1
A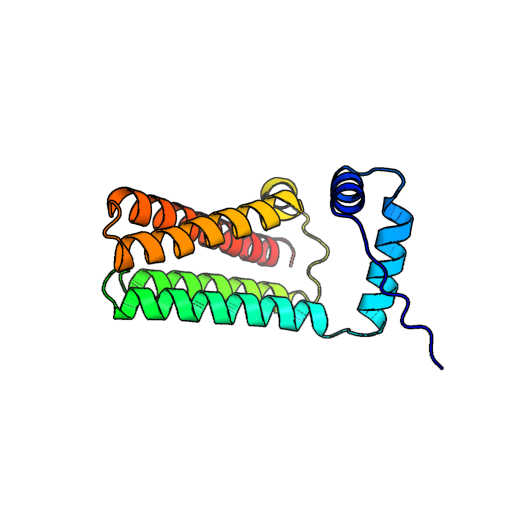TOM 925 N N . LEU A 1 118 ? 0.322 5.261 7.938 1.00 95.19 118 LEU A N 1
ATOM 926 C CA . LEU A 1 118 ? -0.710 6.185 8.408 1.00 95.19 118 LEU A CA 1
ATOM 927 C C . LEU A 1 118 ? -2.119 5.626 8.194 1.00 95.19 118 LEU A C 1
ATOM 929 O O . LEU A 1 118 ? -2.942 5.719 9.094 1.00 95.19 118 LEU A O 1
ATOM 933 N N . GLY A 1 119 ? -2.394 5.021 7.039 1.00 94.94 119 GLY A N 1
ATOM 934 C CA . GLY A 1 119 ? -3.705 4.477 6.699 1.00 94.94 119 GLY A CA 1
ATOM 935 C C . GLY A 1 119 ? -4.103 3.327 7.611 1.00 94.94 119 GLY A C 1
ATOM 936 O O . GLY A 1 119 ? -5.119 3.415 8.295 1.00 94.94 119 GLY A O 1
ATOM 937 N N . PHE A 1 120 ? -3.285 2.276 7.692 1.00 96.06 120 PHE A N 1
ATOM 938 C CA . PHE A 1 120 ? -3.594 1.152 8.574 1.00 96.06 120 PHE A CA 1
ATOM 939 C C . PHE A 1 120 ? -3.510 1.530 10.052 1.00 96.06 120 PHE A C 1
ATOM 941 O O . PHE A 1 120 ? -4.366 1.112 10.824 1.00 96.06 120 PHE A O 1
ATOM 948 N N . GLY A 1 121 ? -2.543 2.364 10.446 1.00 95.88 121 GLY A N 1
ATOM 949 C CA . GLY A 1 121 ? -2.457 2.873 11.814 1.00 95.88 121 GLY A CA 1
ATOM 950 C C . GLY A 1 121 ? -3.712 3.648 12.218 1.00 95.88 121 GLY A C 1
ATOM 951 O O . GLY A 1 121 ? -4.262 3.412 13.292 1.00 95.88 121 GLY A O 1
ATOM 952 N N . TYR A 1 122 ? -4.224 4.511 11.337 1.00 96.44 122 TYR A N 1
ATOM 953 C CA . TYR A 1 122 ? -5.462 5.243 11.590 1.00 96.44 122 TYR A CA 1
ATOM 954 C C . TYR A 1 122 ? -6.676 4.319 11.647 1.00 96.44 122 TYR A C 1
ATOM 956 O O . TYR A 1 122 ? -7.523 4.508 12.508 1.00 96.44 122 TYR A O 1
ATOM 964 N N . LEU A 1 123 ? -6.764 3.300 10.788 1.00 95.81 123 LEU A N 1
ATOM 965 C CA . LEU A 1 123 ? -7.856 2.322 10.847 1.00 95.81 123 LEU A CA 1
ATOM 966 C C . LEU A 1 123 ? -7.860 1.531 12.160 1.00 95.81 123 LEU A C 1
ATOM 968 O O . LEU A 1 123 ? -8.933 1.258 12.695 1.00 95.81 123 LEU A O 1
ATOM 972 N N . ILE A 1 124 ? -6.682 1.221 12.715 1.00 95.94 124 ILE A N 1
ATOM 973 C CA . ILE A 1 124 ? -6.581 0.643 14.061 1.00 95.94 124 ILE A CA 1
ATOM 974 C C . ILE A 1 124 ? -7.162 1.621 15.086 1.00 95.94 124 ILE A C 1
ATOM 976 O O . ILE A 1 124 ? -8.038 1.224 15.845 1.00 95.94 124 ILE A O 1
ATOM 980 N N . LEU A 1 125 ? -6.732 2.890 15.086 1.00 95.81 125 LEU A N 1
ATOM 981 C CA . LEU A 1 125 ? -7.241 3.914 16.016 1.00 95.81 125 LEU A CA 1
ATOM 982 C C . LEU A 1 125 ? -8.749 4.157 15.854 1.00 95.81 125 LEU A C 1
ATOM 984 O O . LEU A 1 125 ? -9.461 4.352 16.834 1.00 95.81 125 LEU A O 1
ATOM 988 N N . MET A 1 126 ? -9.246 4.121 14.621 1.00 95.50 126 MET A N 1
ATOM 989 C CA . MET A 1 126 ? -10.663 4.243 14.297 1.00 95.50 126 MET A CA 1
ATOM 990 C C . MET A 1 126 ? -11.464 3.100 14.920 1.00 95.50 126 MET A C 1
ATOM 992 O O . MET A 1 126 ? -12.499 3.349 15.529 1.00 95.50 126 MET A O 1
ATOM 996 N N . TYR A 1 127 ? -10.965 1.867 14.819 1.00 94.62 127 TYR A N 1
ATOM 997 C CA . TYR A 1 127 ? -11.631 0.692 15.374 1.00 94.62 127 TYR A CA 1
ATOM 998 C C . TYR A 1 127 ? -11.529 0.603 16.903 1.00 94.62 127 TYR A C 1
ATOM 1000 O O . TYR A 1 127 ? -12.503 0.251 17.560 1.00 94.62 127 TYR A O 1
ATOM 1008 N N . THR A 1 128 ? -10.367 0.912 17.486 1.00 95.12 128 THR A N 1
ATOM 1009 C CA . THR A 1 128 ? -10.120 0.709 18.924 1.00 95.12 128 THR A CA 1
ATOM 1010 C C . THR A 1 128 ? -10.509 1.903 19.788 1.00 95.12 128 THR A C 1
ATOM 1012 O O . THR A 1 128 ? -10.980 1.710 20.904 1.00 95.12 128 THR A O 1
ATOM 1015 N N . LEU A 1 129 ? -10.310 3.128 19.293 1.00 95.25 129 LEU A N 1
ATOM 1016 C CA . LEU A 1 129 ? -10.535 4.377 20.032 1.00 95.25 129 LEU A CA 1
ATOM 1017 C C . LEU A 1 129 ? -11.685 5.218 19.458 1.00 95.25 129 LEU A C 1
ATOM 1019 O O . LEU A 1 129 ? -11.922 6.322 19.941 1.00 95.25 129 LEU A O 1
ATOM 1023 N N . GLY A 1 130 ? -12.387 4.736 18.427 1.00 93.50 130 GLY A N 1
ATOM 1024 C CA . GLY A 1 130 ? -13.540 5.436 17.854 1.00 93.50 130 GLY A CA 1
ATOM 1025 C C . GLY A 1 130 ? -13.185 6.747 17.146 1.00 93.50 130 GLY A C 1
ATOM 1026 O O . GLY A 1 130 ? -13.975 7.690 17.159 1.00 93.50 130 GLY A O 1
ATOM 1027 N N . TYR A 1 131 ? -11.989 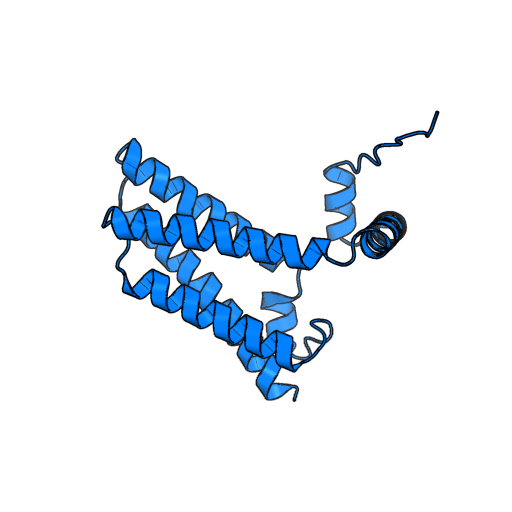6.841 16.552 1.00 94.69 131 TYR A N 1
ATOM 1028 C CA . TYR A 1 131 ? -11.586 8.027 15.785 1.00 94.69 131 TYR A CA 1
ATOM 1029 C C . TYR A 1 131 ? -12.530 8.282 14.591 1.00 94.69 131 TYR A C 1
ATOM 1031 O O . TYR A 1 131 ? -13.138 7.341 14.075 1.00 94.69 131 TYR A O 1
ATOM 1039 N N . PRO A 1 132 ? -12.655 9.535 14.103 1.00 95.81 132 PRO A N 1
ATOM 1040 C CA . PRO A 1 132 ? -13.619 9.855 13.054 1.00 95.81 132 PRO A CA 1
ATOM 1041 C C . PRO A 1 132 ? -13.390 9.067 11.755 1.00 95.81 132 PRO A C 1
ATOM 1043 O O . PRO A 1 132 ? -12.351 9.188 11.100 1.00 95.81 132 PRO A O 1
ATOM 1046 N N . ALA A 1 133 ? -14.410 8.316 11.330 1.00 93.69 133 ALA A N 1
ATOM 1047 C CA . ALA A 1 133 ? -14.323 7.416 10.178 1.00 93.69 133 ALA A CA 1
ATOM 1048 C C . ALA A 1 133 ? -13.987 8.123 8.855 1.00 93.69 133 ALA A C 1
ATOM 1050 O O . ALA A 1 133 ? -13.330 7.544 7.992 1.00 93.69 133 ALA A O 1
ATOM 1051 N N . LEU A 1 134 ? -14.374 9.397 8.710 1.00 95.31 134 LEU A N 1
ATOM 1052 C CA . LEU A 1 134 ? -14.109 10.194 7.511 1.00 95.31 134 LEU A CA 1
ATOM 1053 C C . LEU A 1 134 ? -12.615 10.226 7.153 1.00 95.31 134 LEU A C 1
ATOM 1055 O O . LEU A 1 134 ? -12.253 9.985 6.004 1.00 95.31 134 LEU A O 1
ATOM 1059 N N . PHE A 1 135 ? -11.739 10.476 8.129 1.00 94.38 135 PHE A N 1
ATOM 1060 C CA . PHE A 1 135 ? -10.296 10.513 7.880 1.00 94.38 135 PHE A CA 1
ATOM 1061 C C . PHE A 1 135 ? -9.741 9.124 7.549 1.00 94.38 135 PHE A C 1
ATOM 1063 O O . PHE A 1 135 ? -8.862 9.011 6.696 1.00 94.38 135 PHE A O 1
ATOM 1070 N N . GLY A 1 136 ? -10.292 8.070 8.158 1.00 93.88 136 GLY A N 1
ATOM 1071 C CA . GLY A 1 136 ? -9.955 6.686 7.829 1.00 93.88 136 GLY A CA 1
ATOM 1072 C C . GLY A 1 136 ? -10.267 6.365 6.370 1.00 93.88 136 GLY A C 1
ATOM 1073 O O . GLY A 1 136 ? -9.398 5.882 5.647 1.00 93.88 136 GLY A O 1
ATOM 1074 N N . TYR A 1 137 ? -11.461 6.723 5.896 1.00 95.06 137 TYR A N 1
ATOM 1075 C CA . TYR A 1 137 ? -11.853 6.509 4.502 1.00 95.06 137 TYR A CA 1
ATOM 1076 C C . TYR A 1 137 ? -11.054 7.357 3.510 1.00 95.06 137 TYR A C 1
ATOM 1078 O O . TYR A 1 137 ? -10.693 6.854 2.447 1.00 95.06 137 TYR A O 1
ATOM 1086 N N . ILE A 1 138 ? -10.708 8.601 3.857 1.00 96.06 138 ILE A N 1
ATOM 1087 C CA . ILE A 1 138 ? -9.809 9.429 3.036 1.00 96.06 138 ILE A CA 1
ATOM 1088 C C . ILE A 1 138 ? -8.434 8.761 2.916 1.00 96.06 138 ILE A C 1
ATOM 1090 O O . ILE A 1 138 ? -7.892 8.657 1.815 1.00 96.06 138 ILE A O 1
ATOM 1094 N N . LEU A 1 139 ? -7.877 8.262 4.023 1.00 95.06 139 LEU A N 1
ATOM 1095 C CA . LEU A 1 139 ? -6.593 7.562 4.012 1.00 95.06 139 LEU A CA 1
ATOM 1096 C C . LEU A 1 139 ? -6.655 6.251 3.222 1.00 95.06 139 LEU A C 1
ATOM 1098 O O . LEU A 1 139 ? -5.728 5.961 2.469 1.00 95.06 139 LEU A O 1
ATOM 1102 N N . VAL A 1 140 ? -7.748 5.492 3.330 1.00 95.06 140 VAL A N 1
ATOM 1103 C CA . VAL A 1 140 ? -7.987 4.293 2.509 1.00 95.06 140 VAL A CA 1
ATOM 1104 C C . VAL A 1 140 ? -8.043 4.657 1.028 1.00 95.06 140 VAL A C 1
ATOM 1106 O O . VAL A 1 140 ? -7.369 4.018 0.224 1.00 95.06 140 VAL A O 1
ATOM 1109 N N . ALA A 1 141 ? -8.777 5.706 0.654 1.00 95.12 141 ALA A N 1
ATOM 1110 C CA . ALA A 1 141 ? -8.859 6.159 -0.731 1.00 95.12 141 ALA A CA 1
ATOM 1111 C C . ALA A 1 141 ? -7.484 6.581 -1.275 1.00 95.12 141 ALA A C 1
ATOM 1113 O O . ALA A 1 141 ? -7.114 6.193 -2.386 1.00 95.12 141 ALA A O 1
ATOM 1114 N N . LEU A 1 142 ? -6.691 7.312 -0.484 1.00 94.38 142 LEU A N 1
ATOM 1115 C CA . LEU A 1 142 ? -5.318 7.688 -0.835 1.00 94.38 142 LEU A CA 1
ATOM 1116 C C . LEU A 1 142 ? -4.407 6.464 -0.984 1.00 94.38 142 LEU A C 1
ATOM 1118 O O . LEU A 1 142 ? -3.624 6.392 -1.935 1.00 94.38 142 LEU A O 1
ATOM 1122 N N . LEU A 1 143 ? -4.519 5.491 -0.079 1.00 93.50 143 LEU A N 1
ATOM 1123 C CA . LEU A 1 143 ? -3.744 4.253 -0.110 1.00 93.50 143 LEU A CA 1
ATOM 1124 C C . LEU A 1 143 ? -4.056 3.439 -1.371 1.00 93.50 143 LEU A C 1
ATOM 1126 O O . LEU A 1 143 ? -3.144 3.105 -2.127 1.00 93.50 143 LEU A O 1
ATOM 1130 N N . VAL A 1 144 ? -5.339 3.185 -1.638 1.00 94.62 144 VAL A N 1
ATOM 1131 C CA . VAL A 1 144 ? -5.802 2.442 -2.821 1.00 94.62 144 VAL A CA 1
ATOM 1132 C C . VAL A 1 144 ? -5.410 3.163 -4.105 1.00 94.62 144 VAL A C 1
ATOM 1134 O O . VAL A 1 144 ? -4.931 2.524 -5.041 1.00 94.62 144 VAL A O 1
ATOM 1137 N N . SER A 1 145 ? -5.538 4.491 -4.148 1.00 92.69 145 SER A N 1
ATOM 1138 C CA . SER A 1 145 ? -5.102 5.292 -5.298 1.00 92.69 145 SER A CA 1
ATOM 1139 C C . SER A 1 145 ? -3.600 5.145 -5.526 1.00 92.69 145 SER A C 1
ATOM 1141 O O . SER A 1 145 ? -3.165 4.875 -6.642 1.00 92.69 145 SER A O 1
ATOM 1143 N N . THR A 1 146 ? -2.795 5.236 -4.465 1.00 90.19 146 THR A N 1
ATOM 1144 C CA . THR A 1 146 ? -1.336 5.084 -4.557 1.00 90.19 146 THR A CA 1
ATOM 1145 C C . THR A 1 146 ? -0.950 3.696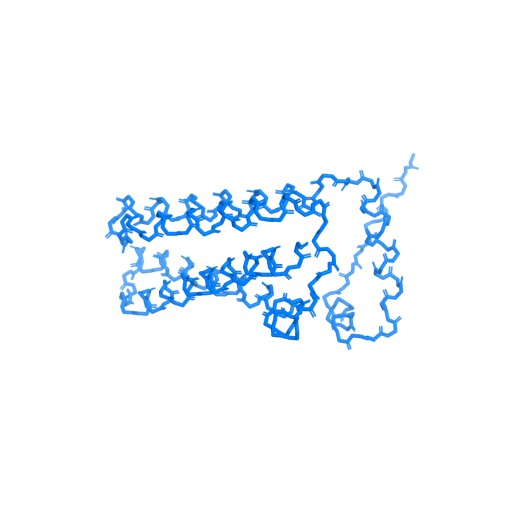 -5.075 1.00 90.19 146 THR A C 1
ATOM 1147 O O . THR A 1 146 ? -0.096 3.591 -5.955 1.00 90.19 146 THR A O 1
ATOM 1150 N N . ILE A 1 147 ? -1.606 2.640 -4.581 1.00 90.56 147 ILE A N 1
ATOM 1151 C CA . ILE A 1 147 ? -1.414 1.258 -5.044 1.00 90.56 147 ILE A CA 1
ATOM 1152 C C . ILE A 1 147 ? -1.793 1.120 -6.520 1.00 90.56 147 ILE A C 1
ATOM 1154 O O . ILE A 1 147 ? -1.010 0.598 -7.311 1.00 90.56 147 ILE A O 1
ATOM 1158 N N . THR A 1 148 ? -2.966 1.623 -6.900 1.00 91.06 148 THR A N 1
ATOM 1159 C CA . THR A 1 148 ? -3.525 1.467 -8.248 1.00 91.06 148 THR A CA 1
ATOM 1160 C C . THR A 1 148 ? -2.701 2.209 -9.287 1.00 91.06 148 THR A C 1
ATOM 1162 O O . THR A 1 148 ? -2.297 1.610 -10.279 1.00 91.06 148 THR A O 1
ATOM 1165 N N . ILE A 1 149 ? -2.380 3.486 -9.048 1.00 88.25 149 ILE A N 1
ATOM 1166 C CA . ILE A 1 149 ? -1.556 4.284 -9.969 1.00 88.25 149 ILE A CA 1
ATOM 1167 C C . ILE A 1 149 ? -0.178 3.621 -10.109 1.00 88.25 149 ILE A C 1
ATOM 1169 O O . ILE A 1 149 ? 0.357 3.528 -11.217 1.00 88.25 149 ILE A O 1
ATOM 1173 N N . ARG A 1 150 ? 0.378 3.094 -9.005 1.00 83.19 150 ARG A N 1
ATOM 1174 C CA . ARG A 1 150 ? 1.661 2.386 -9.024 1.00 83.19 150 ARG A CA 1
ATOM 1175 C C . ARG A 1 150 ? 1.626 1.115 -9.850 1.00 83.19 150 ARG A C 1
ATOM 1177 O O . ARG A 1 150 ? 2.440 0.985 -10.759 1.00 83.19 150 ARG A O 1
ATOM 1184 N N . GLY A 1 151 ? 0.701 0.208 -9.563 1.00 84.25 151 GLY A N 1
ATOM 1185 C CA . GLY A 1 151 ? 0.607 -1.035 -10.316 1.00 84.25 151 GLY A CA 1
ATOM 1186 C C . GLY A 1 151 ? 0.275 -0.782 -11.784 1.00 84.25 151 GLY A C 1
ATOM 1187 O O . GLY A 1 151 ? 0.923 -1.357 -12.648 1.00 84.25 151 GLY A O 1
ATOM 1188 N N . ALA A 1 152 ? -0.628 0.156 -12.090 1.00 85.44 152 ALA A N 1
ATOM 1189 C CA . ALA A 1 152 ? -0.931 0.546 -13.469 1.00 85.44 152 ALA A CA 1
ATOM 1190 C C . ALA A 1 152 ? 0.307 1.062 -14.212 1.00 85.44 152 ALA A C 1
ATOM 1192 O O . ALA A 1 152 ? 0.515 0.722 -15.373 1.00 85.44 152 ALA A O 1
ATOM 1193 N N . SER A 1 153 ? 1.158 1.836 -13.539 1.00 81.19 153 SER A N 1
ATOM 1194 C CA . SER A 1 153 ? 2.402 2.334 -14.129 1.00 81.19 153 SER A CA 1
ATOM 1195 C C . SER A 1 153 ? 3.430 1.222 -14.333 1.00 81.19 153 SER A C 1
ATOM 1197 O O . SER A 1 153 ? 4.046 1.157 -15.392 1.00 81.19 153 SER A O 1
ATOM 1199 N N . GLU A 1 154 ? 3.592 0.317 -13.364 1.00 78.12 154 GLU A N 1
ATOM 1200 C CA . GLU A 1 154 ? 4.474 -0.854 -13.489 1.00 78.12 154 GLU A CA 1
ATOM 1201 C C . GLU A 1 154 ? 4.023 -1.768 -14.651 1.00 78.12 154 GLU A C 1
ATOM 1203 O O . GLU A 1 154 ? 4.852 -2.216 -15.448 1.00 78.12 154 GLU A O 1
ATOM 1208 N N . ILE A 1 155 ? 2.711 -1.970 -14.809 1.00 82.88 155 ILE A N 1
ATOM 1209 C CA . ILE A 1 155 ? 2.105 -2.725 -15.917 1.00 82.88 155 ILE A CA 1
ATOM 1210 C C . ILE A 1 155 ? 2.304 -1.999 -17.254 1.00 82.88 155 ILE A C 1
ATOM 1212 O O . ILE A 1 155 ? 2.784 -2.605 -18.211 1.00 82.88 155 ILE A O 1
ATOM 1216 N N . TYR A 1 156 ? 1.978 -0.704 -17.328 1.00 81.56 156 TYR A N 1
ATOM 1217 C CA . TYR A 1 156 ? 2.113 0.105 -18.544 1.00 81.56 156 TYR A CA 1
ATOM 1218 C C . TYR A 1 156 ? 3.551 0.120 -19.054 1.00 81.56 156 TYR A C 1
ATOM 1220 O O . TYR A 1 156 ? 3.805 -0.072 -20.245 1.00 81.56 156 TYR A O 1
ATOM 1228 N N . GLU A 1 157 ? 4.511 0.313 -18.149 1.00 73.19 157 GLU A N 1
ATOM 1229 C CA . GLU A 1 157 ? 5.916 0.243 -18.515 1.00 73.19 157 GLU A CA 1
ATOM 1230 C C . GLU A 1 157 ? 6.301 -1.142 -18.990 1.00 73.19 157 GLU A C 1
ATOM 1232 O O . GLU A 1 157 ? 7.108 -1.249 -19.909 1.00 73.19 157 GLU A O 1
ATOM 1237 N N . SER A 1 158 ? 5.741 -2.196 -18.398 1.00 70.75 158 SER A N 1
ATOM 1238 C CA . SER A 1 158 ? 6.046 -3.546 -18.842 1.00 70.75 158 SER A CA 1
ATOM 1239 C C . SER A 1 158 ? 5.598 -3.803 -20.279 1.00 70.75 158 SER A C 1
ATOM 1241 O O . SER A 1 158 ? 6.391 -4.284 -21.081 1.00 70.75 158 SER A O 1
ATOM 1243 N N . ILE A 1 159 ? 4.385 -3.367 -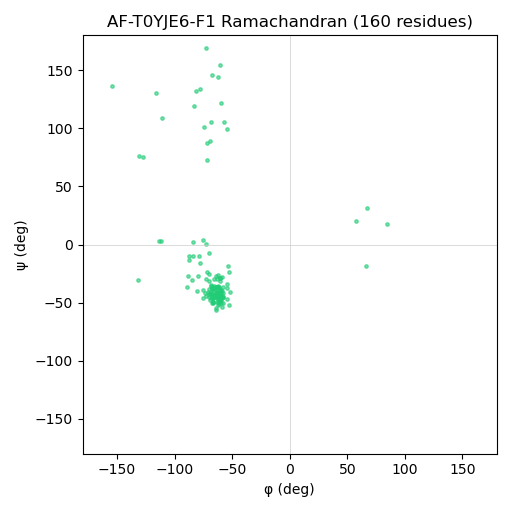20.624 1.00 75.19 159 ILE A N 1
ATOM 1244 C CA . ILE A 1 159 ? 3.813 -3.516 -21.967 1.00 75.19 159 ILE A CA 1
ATOM 1245 C C . ILE A 1 159 ? 4.545 -2.639 -22.991 1.00 75.19 159 ILE A C 1
ATOM 1247 O O . ILE A 1 159 ? 4.855 -3.096 -24.082 1.00 75.19 159 ILE A O 1
ATOM 1251 N N . THR A 1 160 ? 4.849 -1.384 -22.648 1.00 70.44 160 THR A N 1
ATOM 1252 C CA . THR A 1 160 ? 5.428 -0.409 -23.598 1.00 70.44 160 THR A CA 1
ATOM 1253 C C . THR A 1 160 ? 6.929 -0.618 -23.836 1.00 70.44 160 THR A C 1
ATOM 1255 O O . THR A 1 160 ? 7.505 -0.025 -24.745 1.00 70.44 160 THR A O 1
ATOM 1258 N N . SER A 1 161 ? 7.605 -1.387 -22.976 1.00 59.84 161 SER A N 1
ATOM 1259 C CA . SER A 1 161 ? 9.049 -1.636 -23.083 1.00 59.84 161 SER A CA 1
ATOM 1260 C C . SER A 1 161 ? 9.431 -3.073 -23.446 1.00 59.84 161 SER A C 1
ATOM 1262 O O . SER A 1 161 ? 10.637 -3.349 -23.503 1.00 59.84 161 SER A O 1
ATOM 1264 N N . MET A 1 162 ? 8.434 -3.935 -23.685 1.00 53.41 162 MET A N 1
ATOM 1265 C CA . MET A 1 162 ? 8.539 -5.135 -24.527 1.00 53.41 162 MET A CA 1
ATOM 1266 C C . MET A 1 162 ? 8.697 -4.732 -25.993 1.00 53.41 162 MET A C 1
ATOM 1268 O O . MET A 1 162 ? 9.485 -5.417 -26.678 1.00 53.41 162 MET A O 1
#

pLDDT: mean 76.52, std 17.76, range [34.16, 97.0]

Nearest PDB structures (foldseek):
  8i7r-assembly1_Fg  TM=2.362E-01  e=9.860E+00  Mus musculus

Organism: NCBI:txid410659

Radius of gyration: 18.62 Å; Cα contacts (8 Å, |Δi|>4): 88; chains: 1; bounding box: 53×29×45 Å

Secondary structure (DSSP, 8-state):
----------HHHHHHHHTT-TTHHHHHHHHHHHHHH-TTHHHHHHHHHHHHHHHHHHHHHHTTSS-HHHHHHHHHHHHHHHHHHHHTS-S-----HHHHHHHSSHHHHHHHHHHHHHHHHHHHHHHHH---HHHHHHHHHHHHHHHHHHHHHHHHHHHHH-

Sequence (162 aa):
EGQHGSIKIGLFEYINYLKGGKSSKKIAKIKSKVSKRAPWGPRMDVGGDRAVEYTLWAAFTFLHIIPLYVILVVIFVHSFADAAMAARGTSSNIKTRFGRIVYSSNLSRAWANIIKFLGFGYLILMYTLGYPALFGYILVALLVSTITIRGASEIYESITSM

Mean predicted aligned error: 10.89 Å

Foldseek 3Di:
DDDPPPPDDDPVLVVCCLVPDPSVVVVVVVVVVVCVVCVCVVVVVVVVVVVVLLVLVVVCCVVVLDPPVLSVLLCVLVVLLVVLCVVVVDPPDPPDPVCCVCPVRPVNVVVLVVLSCCQSVVVVCCVPVVPDSVVNVVSSVVNSVSSNVNSVSSNVSSVVVD